Protein AF-A0A529YF63-F1 (afdb_monomer_lite)

pLDDT: mean 92.89, std 8.74, range [54.41, 98.38]

Foldseek 3Di:
DDPPPLVVVVVVCLVPLLQAAEDEFECAAPPDHLVVVVVSLVPDDDDPSHDHYHYHYDHDYHPLCVDVVSVVVVVVSVVVSVVSSD

Secondary structure (DSSP, 8-state):
--TTHHHHHHHHHHH-TT--EEEEEETT-SSS-HHHHHHHHHTSPP-TTPPPEEEEEESSSTTGGGSHHHHHHHHHHHHHHHHHH-

Sequence (86 aa):
GYAGVMNDLQRARSLNPALGVVIV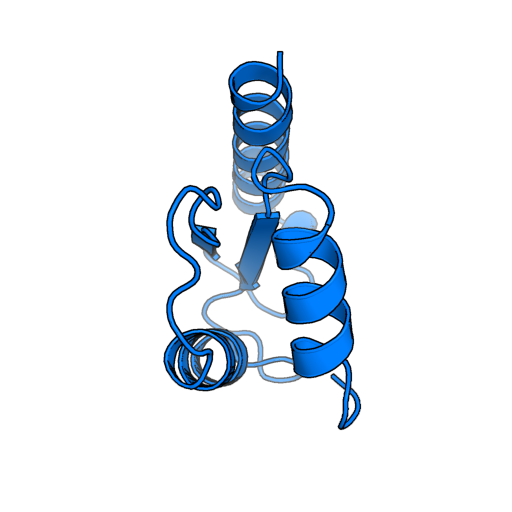NGYTDLVTPYLASRYLVNQLPSLSDAKPIRLDVVEGGHMMYLRPDGRRALKDAASELYQATQ

Structure (mmCIF, N/CA/C/O backbone):
data_AF-A0A529YF63-F1
#
_entry.id   AF-A0A529YF63-F1
#
loop_
_atom_site.group_PDB
_atom_site.id
_atom_site.type_symbol
_atom_site.label_atom_id
_atom_site.label_alt_id
_atom_site.label_comp_id
_atom_site.label_asym_id
_atom_site.label_entity_id
_atom_site.label_seq_id
_atom_site.pdbx_PDB_ins_code
_atom_site.Cartn_x
_atom_site.Cartn_y
_atom_site.Cartn_z
_atom_site.occupancy
_atom_site.B_iso_or_equiv
_atom_site.auth_seq_id
_atom_site.auth_comp_id
_atom_site.auth_asym_id
_atom_site.auth_atom_id
_atom_site.pdbx_PDB_model_num
ATOM 1 N N . GLY A 1 1 ? 10.598 4.254 4.980 1.00 54.41 1 GLY A N 1
ATOM 2 C CA . GLY A 1 1 ? 9.733 4.937 5.964 1.00 54.41 1 GLY A CA 1
ATOM 3 C C . GLY A 1 1 ? 10.556 5.308 7.178 1.00 54.41 1 GLY A C 1
ATOM 4 O O . GLY A 1 1 ? 11.588 4.686 7.395 1.00 54.41 1 GLY A O 1
ATOM 5 N N . TYR A 1 2 ? 10.136 6.317 7.934 1.00 61.19 2 TYR A N 1
ATOM 6 C CA . TYR A 1 2 ? 10.830 6.737 9.154 1.00 61.19 2 TYR A CA 1
ATOM 7 C C . TYR A 1 2 ? 10.542 5.776 10.317 1.00 61.19 2 TYR A C 1
ATOM 9 O O . TYR A 1 2 ? 9.490 5.132 10.355 1.00 61.19 2 TYR A O 1
ATOM 17 N N . ALA A 1 3 ? 11.474 5.672 11.266 1.00 61.09 3 ALA A N 1
ATOM 18 C CA . ALA A 1 3 ? 11.252 4.930 12.504 1.00 61.09 3 ALA A CA 1
ATOM 19 C C . ALA A 1 3 ? 10.033 5.512 13.247 1.00 61.09 3 ALA A C 1
ATOM 21 O O . ALA A 1 3 ? 9.912 6.727 13.367 1.00 61.09 3 ALA A O 1
ATOM 22 N N . GLY A 1 4 ? 9.124 4.651 13.714 1.00 72.62 4 GLY A N 1
ATOM 23 C CA . GLY A 1 4 ? 7.920 5.046 14.462 1.00 72.62 4 GLY A CA 1
ATOM 24 C C . GLY A 1 4 ? 6.597 4.978 13.689 1.00 72.62 4 GLY A C 1
ATOM 25 O O . GLY A 1 4 ? 5.565 4.760 14.315 1.00 72.62 4 GLY A O 1
ATOM 26 N N . VAL A 1 5 ? 6.608 5.016 12.349 1.00 85.44 5 VAL A N 1
ATOM 27 C CA . VAL A 1 5 ? 5.366 5.019 11.533 1.00 85.44 5 VAL A CA 1
ATOM 28 C C . VAL A 1 5 ? 4.474 3.795 11.798 1.00 85.44 5 VAL A C 1
ATOM 30 O O . VAL A 1 5 ? 3.250 3.896 11.807 1.00 85.44 5 VAL A O 1
ATOM 33 N N . MET A 1 6 ? 5.073 2.632 12.063 1.00 91.25 6 MET A N 1
ATOM 34 C CA . MET A 1 6 ? 4.324 1.410 12.377 1.00 91.25 6 MET A CA 1
ATOM 35 C C . MET A 1 6 ? 3.574 1.495 13.716 1.00 91.25 6 MET A C 1
ATOM 37 O O . MET A 1 6 ? 2.488 0.930 13.838 1.00 91.25 6 MET A O 1
ATOM 41 N N . ASN A 1 7 ? 4.114 2.225 14.700 1.00 92.00 7 ASN A N 1
ATOM 42 C CA . ASN A 1 7 ? 3.458 2.425 15.994 1.00 92.00 7 ASN A CA 1
ATOM 43 C C . ASN A 1 7 ? 2.237 3.336 15.846 1.00 92.00 7 ASN A C 1
ATOM 45 O O . ASN A 1 7 ? 1.182 3.037 16.404 1.00 92.00 7 ASN A O 1
ATOM 49 N N . ASP A 1 8 ? 2.357 4.400 15.049 1.00 93.88 8 ASP A N 1
ATOM 50 C CA . ASP A 1 8 ? 1.240 5.302 14.757 1.00 93.88 8 ASP A CA 1
ATOM 51 C C . ASP A 1 8 ? 0.129 4.578 13.992 1.00 93.88 8 ASP A C 1
ATOM 53 O O . ASP A 1 8 ? -1.046 4.701 14.343 1.00 93.88 8 ASP A O 1
ATOM 57 N N . LEU A 1 9 ? 0.493 3.747 13.006 1.00 93.75 9 LEU A N 1
ATOM 58 C CA . LEU A 1 9 ? -0.464 2.915 12.278 1.00 93.75 9 LEU A CA 1
ATOM 59 C C . LEU A 1 9 ? -1.189 1.933 13.210 1.00 93.75 9 LEU A C 1
ATOM 61 O O . LEU A 1 9 ? -2.411 1.802 13.132 1.00 93.75 9 LEU A O 1
ATOM 65 N N . GLN A 1 10 ? -0.467 1.271 14.118 1.00 94.31 10 GLN A N 1
ATOM 66 C CA . GLN A 1 10 ? -1.087 0.382 15.104 1.00 94.31 10 GLN A CA 1
ATOM 67 C C . GLN A 1 10 ? -2.0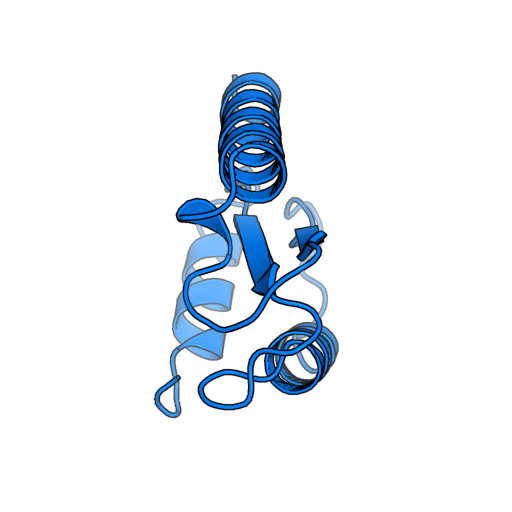12 1.118 16.059 1.00 94.31 10 GLN A C 1
ATOM 69 O O . GLN A 1 10 ? -3.104 0.630 16.342 1.00 94.31 10 GLN A O 1
ATOM 74 N N . ARG A 1 11 ? -1.611 2.302 16.524 1.00 94.88 11 ARG A N 1
ATOM 75 C CA . ARG A 1 11 ? -2.455 3.136 17.377 1.00 94.88 11 ARG A CA 1
ATOM 76 C C . ARG A 1 11 ? -3.725 3.572 16.648 1.00 94.88 11 ARG A C 1
ATOM 78 O O . ARG A 1 11 ? -4.802 3.533 17.230 1.00 94.88 11 ARG A O 1
ATOM 85 N N . ALA A 1 12 ? -3.633 3.954 15.376 1.00 95.12 12 ALA A N 1
ATOM 86 C CA . ALA A 1 12 ? -4.810 4.296 14.581 1.00 95.12 12 ALA A CA 1
ATOM 87 C C . ALA A 1 12 ? -5.760 3.094 14.426 1.00 95.12 12 ALA A C 1
ATOM 89 O O . ALA A 1 12 ? -6.968 3.241 14.604 1.00 95.12 12 ALA A O 1
ATOM 90 N N . ARG A 1 13 ? -5.216 1.897 14.164 1.00 95.75 13 ARG A N 1
ATOM 91 C CA . ARG A 1 13 ? -5.997 0.654 14.045 1.00 95.75 13 ARG A CA 1
ATOM 92 C C . ARG A 1 13 ? -6.622 0.199 15.364 1.00 95.75 13 ARG A C 1
ATOM 94 O O . ARG A 1 13 ? -7.704 -0.373 15.333 1.00 95.75 13 ARG A O 1
ATOM 101 N N . SER A 1 14 ? -5.989 0.448 16.511 1.00 95.12 14 SER A N 1
ATOM 102 C CA . SER A 1 14 ? -6.591 0.118 17.811 1.00 95.12 14 SER A CA 1
ATOM 103 C C . SER A 1 14 ? -7.736 1.063 18.183 1.00 95.12 14 SER A C 1
ATOM 105 O O . SER A 1 14 ? -8.676 0.644 18.851 1.00 95.12 14 SER A O 1
ATOM 107 N N . LEU A 1 15 ? -7.680 2.323 17.738 1.00 96.44 15 LEU A N 1
ATOM 108 C CA . LEU A 1 15 ? -8.751 3.304 17.940 1.00 96.44 15 LEU A CA 1
ATOM 109 C C . LEU A 1 15 ? -9.907 3.129 16.949 1.00 96.44 15 LEU A C 1
ATOM 111 O O . LEU A 1 15 ? -11.055 3.396 17.293 1.00 96.44 15 LEU A O 1
ATOM 115 N N . ASN A 1 16 ? -9.612 2.689 15.725 1.00 95.62 16 ASN A N 1
ATOM 116 C CA . ASN A 1 16 ? -10.604 2.382 14.703 1.00 95.62 16 ASN A CA 1
ATOM 117 C C . ASN A 1 16 ? -10.334 0.988 14.108 1.00 95.62 16 ASN A C 1
ATOM 119 O O . ASN A 1 16 ? -9.658 0.887 13.081 1.00 95.62 16 ASN A O 1
ATOM 123 N N . PRO A 1 17 ? -10.887 -0.086 14.702 1.00 94.62 17 PRO A N 1
ATOM 124 C CA . PRO A 1 17 ? -10.725 -1.445 14.180 1.00 94.62 17 PRO A CA 1
ATOM 125 C C . PRO A 1 17 ? -11.263 -1.623 12.749 1.00 94.62 17 PRO A C 1
ATOM 127 O O . PRO A 1 17 ? -10.788 -2.481 12.005 1.00 94.62 17 PRO A O 1
ATOM 130 N N . ALA A 1 18 ? -12.209 -0.778 12.320 1.00 94.50 18 ALA A N 1
ATOM 131 C CA . ALA A 1 18 ? -12.752 -0.785 10.963 1.00 94.50 18 ALA A CA 1
ATOM 132 C C . ALA A 1 18 ? -11.851 -0.083 9.927 1.00 94.50 18 ALA A C 1
ATOM 134 O O . ALA A 1 18 ? -12.161 -0.135 8.732 1.00 94.50 18 ALA A O 1
ATOM 135 N N . LEU A 1 19 ? -10.746 0.548 10.353 1.00 95.19 19 LEU A N 1
ATOM 136 C CA . LEU A 1 19 ? -9.777 1.202 9.475 1.00 95.19 19 LEU A CA 1
ATOM 137 C C . LEU A 1 19 ? -9.140 0.180 8.526 1.00 95.19 19 LEU A C 1
ATOM 139 O O . LEU A 1 19 ? -8.306 -0.634 8.923 1.00 95.19 19 LEU A O 1
ATOM 143 N N . GLY A 1 20 ? -9.515 0.247 7.250 1.00 95.25 20 GLY A N 1
ATOM 144 C CA . GLY A 1 20 ? -8.858 -0.516 6.197 1.00 95.25 20 GLY A CA 1
ATOM 145 C C . GLY A 1 20 ? -7.495 0.084 5.851 1.00 95.25 20 GLY A C 1
ATOM 146 O O . GLY A 1 20 ? -7.347 1.302 5.765 1.00 95.25 20 GLY A O 1
ATOM 147 N N . VAL A 1 21 ? -6.500 -0.773 5.619 1.00 96.12 21 VAL A N 1
ATOM 148 C CA . VAL A 1 21 ? -5.150 -0.357 5.222 1.00 96.12 21 VAL A CA 1
ATOM 149 C C . VAL A 1 21 ? -4.682 -1.235 4.071 1.00 96.12 21 VAL A C 1
ATOM 151 O O . VAL A 1 21 ? -4.667 -2.460 4.189 1.00 96.12 21 VAL A O 1
ATOM 154 N N . VAL A 1 22 ? -4.259 -0.608 2.977 1.00 97.50 22 VAL A N 1
ATOM 155 C CA . VAL A 1 22 ? -3.577 -1.272 1.863 1.00 97.50 22 VAL A CA 1
ATOM 156 C C . VAL A 1 22 ? -2.255 -0.566 1.586 1.00 97.50 22 VAL A C 1
ATOM 158 O O . VAL A 1 22 ? -2.194 0.662 1.543 1.00 97.50 22 VAL A O 1
ATOM 161 N N . ILE A 1 23 ? 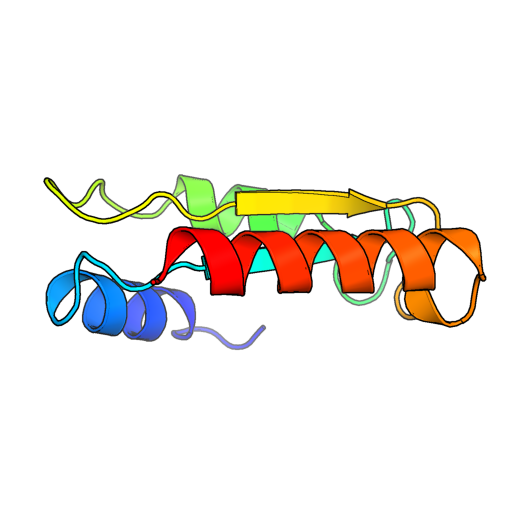-1.191 -1.343 1.417 1.00 96.81 23 ILE A N 1
ATOM 162 C CA . ILE A 1 23 ? 0.127 -0.867 0.996 1.00 96.81 23 ILE A CA 1
ATOM 163 C C . ILE A 1 23 ? 0.428 -1.537 -0.341 1.00 96.81 23 ILE A C 1
ATOM 165 O O . ILE A 1 23 ? 0.425 -2.763 -0.431 1.00 96.81 23 ILE A O 1
ATOM 169 N N . VAL A 1 24 ? 0.691 -0.731 -1.369 1.00 97.88 24 VAL A N 1
ATOM 170 C CA . VAL A 1 24 ? 1.010 -1.212 -2.718 1.00 97.88 24 VAL A CA 1
ATOM 171 C C . VAL A 1 24 ? 2.458 -0.860 -3.040 1.00 97.88 24 VAL A C 1
ATOM 173 O O . VAL A 1 24 ? 2.828 0.313 -3.002 1.00 97.88 24 VAL A O 1
ATOM 176 N N . ASN A 1 25 ? 3.277 -1.859 -3.364 1.00 97.94 25 ASN A N 1
ATOM 177 C CA . ASN A 1 25 ? 4.682 -1.669 -3.731 1.00 97.94 25 ASN A CA 1
ATOM 178 C C . ASN A 1 25 ? 4.977 -2.185 -5.145 1.00 97.94 25 ASN A C 1
ATOM 180 O O . ASN A 1 25 ? 4.361 -3.141 -5.615 1.00 97.94 25 ASN A O 1
ATOM 184 N N . GLY A 1 26 ? 5.971 -1.584 -5.801 1.00 97.88 26 GLY A N 1
ATOM 185 C CA . GLY A 1 26 ? 6.567 -2.148 -7.008 1.00 97.88 26 GLY A CA 1
ATOM 186 C C . GLY A 1 26 ? 7.471 -3.339 -6.680 1.00 97.88 26 GLY A C 1
ATOM 187 O O . GLY A 1 26 ? 8.254 -3.289 -5.729 1.00 97.88 26 GLY A O 1
ATOM 188 N N . TYR A 1 27 ? 7.384 -4.410 -7.465 1.00 97.44 27 TYR A N 1
ATOM 189 C CA . TYR A 1 27 ? 8.193 -5.619 -7.301 1.00 97.44 27 TYR A CA 1
ATOM 190 C C . TYR A 1 27 ? 9.701 -5.342 -7.406 1.00 97.44 27 TYR A C 1
ATOM 192 O O . TYR A 1 27 ? 10.489 -5.922 -6.662 1.00 97.44 27 TYR A O 1
ATOM 200 N N . THR A 1 28 ? 10.099 -4.423 -8.290 1.00 96.75 28 THR A N 1
ATOM 201 C CA . THR A 1 28 ? 11.501 -4.043 -8.532 1.00 96.75 28 THR A CA 1
ATOM 202 C C . THR A 1 28 ? 11.853 -2.675 -7.943 1.00 96.75 28 THR A C 1
ATOM 204 O O . THR A 1 28 ? 12.793 -2.017 -8.389 1.00 96.75 28 THR A O 1
ATOM 207 N N . ASP A 1 29 ? 11.094 -2.207 -6.949 1.00 97.19 29 ASP A N 1
ATOM 208 C C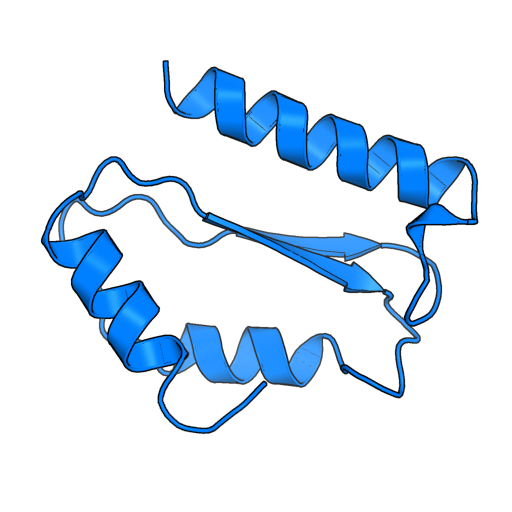A . ASP A 1 29 ? 11.377 -0.950 -6.261 1.00 97.19 29 ASP A CA 1
ATOM 209 C C . ASP A 1 29 ? 12.619 -1.073 -5.363 1.00 97.19 29 ASP A C 1
ATOM 211 O O . ASP A 1 29 ? 12.598 -1.738 -4.330 1.00 97.19 29 ASP A O 1
ATOM 215 N N . LEU A 1 30 ? 13.704 -0.402 -5.754 1.00 93.88 30 LEU A N 1
ATOM 216 C CA . LEU A 1 30 ? 14.950 -0.349 -4.984 1.00 93.88 30 LEU A CA 1
ATOM 217 C C . LEU A 1 30 ? 15.004 0.826 -3.995 1.00 93.88 30 LEU A C 1
ATOM 219 O O . LEU A 1 30 ? 15.878 0.850 -3.132 1.00 93.88 30 LEU A O 1
ATOM 223 N N . VAL A 1 31 ? 14.087 1.793 -4.102 1.00 94.75 31 VAL A N 1
ATOM 224 C CA . VAL A 1 31 ? 13.986 2.943 -3.188 1.00 94.75 31 VAL A CA 1
ATOM 225 C C . VAL A 1 31 ? 13.189 2.545 -1.947 1.00 94.75 31 VAL A C 1
ATOM 227 O O . VAL A 1 31 ? 13.597 2.825 -0.819 1.00 94.75 31 VAL A O 1
ATOM 230 N N . THR A 1 32 ? 12.071 1.845 -2.149 1.00 93.00 32 THR A N 1
ATOM 231 C CA . THR A 1 32 ? 11.249 1.269 -1.078 1.00 93.00 32 THR A CA 1
ATOM 232 C C . THR A 1 32 ? 10.921 -0.202 -1.354 1.00 93.00 32 THR A C 1
ATOM 234 O O . THR A 1 32 ? 9.818 -0.513 -1.806 1.00 93.00 32 THR A O 1
ATOM 237 N N . PRO A 1 33 ? 11.851 -1.133 -1.063 1.00 94.94 33 PRO A N 1
ATOM 238 C CA . PRO A 1 33 ? 11.650 -2.554 -1.335 1.00 94.94 33 PRO A CA 1
ATOM 239 C C . PRO A 1 33 ? 10.407 -3.119 -0.647 1.00 94.94 33 PRO A C 1
ATOM 241 O O . PRO A 1 33 ? 10.247 -2.980 0.568 1.00 94.94 33 PRO A O 1
ATOM 244 N N . TYR A 1 34 ? 9.560 -3.834 -1.398 1.00 95.88 34 TYR A N 1
ATOM 245 C CA . TYR A 1 34 ? 8.311 -4.406 -0.870 1.00 95.88 34 TYR A CA 1
ATOM 246 C C . TYR A 1 34 ? 8.541 -5.336 0.335 1.00 95.88 34 TYR A C 1
ATOM 248 O O . TYR A 1 34 ? 7.689 -5.452 1.222 1.00 95.88 34 TYR A O 1
ATOM 256 N N . LEU A 1 35 ? 9.705 -5.996 0.391 1.00 95.50 35 LEU A N 1
ATOM 257 C CA . LEU A 1 35 ? 10.063 -6.889 1.487 1.00 95.50 35 LEU A CA 1
ATOM 258 C C . LEU A 1 35 ? 10.220 -6.133 2.813 1.00 95.50 35 LEU A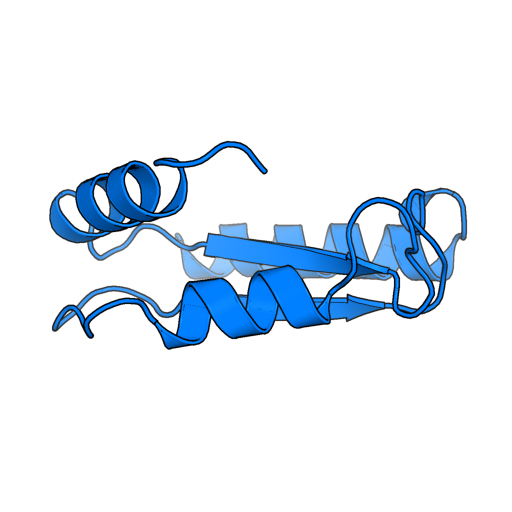 C 1
ATOM 260 O O . LEU A 1 35 ? 9.884 -6.689 3.853 1.00 95.50 35 LEU A O 1
ATOM 264 N N . ALA A 1 36 ? 10.652 -4.868 2.790 1.00 94.44 36 ALA A N 1
ATOM 265 C CA . ALA A 1 36 ? 10.725 -4.046 3.995 1.00 94.44 36 ALA A CA 1
ATOM 266 C C . ALA A 1 36 ? 9.322 -3.759 4.556 1.00 94.44 36 ALA A C 1
ATOM 268 O O . ALA A 1 36 ? 9.106 -3.918 5.757 1.00 94.44 36 ALA A O 1
ATOM 269 N N . SER A 1 37 ? 8.350 -3.421 3.697 1.00 94.06 37 SER A N 1
ATOM 270 C CA . SER A 1 37 ? 6.943 -3.261 4.100 1.00 94.06 37 SER A CA 1
ATOM 271 C C . SER A 1 37 ? 6.387 -4.554 4.703 1.00 94.06 37 SER A C 1
ATOM 273 O O . SER A 1 37 ? 5.821 -4.530 5.795 1.00 94.06 37 SER A O 1
ATOM 275 N N . ARG A 1 38 ? 6.600 -5.698 4.029 1.00 95.44 38 ARG A N 1
ATOM 276 C CA . ARG A 1 38 ? 6.189 -7.025 4.528 1.00 95.44 38 ARG A CA 1
ATOM 277 C C . ARG A 1 38 ? 6.814 -7.353 5.876 1.00 95.44 38 ARG A C 1
ATOM 279 O O . ARG A 1 38 ? 6.106 -7.768 6.787 1.00 95.44 38 ARG A O 1
ATOM 286 N N . TYR A 1 39 ? 8.120 -7.147 6.006 1.00 95.12 39 TYR A N 1
ATOM 287 C CA . TYR A 1 39 ? 8.842 -7.395 7.245 1.00 95.12 39 TYR A CA 1
ATOM 288 C C . TYR A 1 39 ? 8.254 -6.575 8.394 1.00 95.12 39 TYR A C 1
ATOM 290 O O . TYR A 1 39 ? 7.894 -7.146 9.417 1.00 95.12 39 TYR A O 1
ATOM 298 N N . LEU A 1 40 ? 8.084 -5.263 8.208 1.00 93.94 40 LEU A N 1
ATOM 299 C CA . LEU A 1 40 ? 7.568 -4.370 9.246 1.00 93.94 40 LEU A CA 1
ATOM 300 C C . LEU A 1 40 ? 6.131 -4.704 9.661 1.00 93.94 40 LEU A C 1
ATOM 302 O O . LEU A 1 40 ? 5.837 -4.713 10.854 1.00 93.94 40 LEU A O 1
ATOM 306 N N . VAL A 1 41 ? 5.245 -5.005 8.706 1.00 94.06 41 VAL A N 1
ATOM 307 C CA . VAL A 1 41 ? 3.861 -5.415 9.009 1.00 94.06 41 VAL A CA 1
ATOM 308 C C . VAL A 1 41 ? 3.837 -6.728 9.793 1.00 94.06 41 VAL A C 1
ATOM 310 O O . VAL A 1 41 ? 3.080 -6.841 10.752 1.00 94.06 41 VAL A O 1
ATOM 313 N N . ASN A 1 42 ? 4.707 -7.684 9.457 1.00 94.00 42 ASN A N 1
ATOM 314 C CA . ASN A 1 42 ? 4.795 -8.966 10.161 1.00 94.00 42 ASN A CA 1
ATOM 315 C C . ASN A 1 42 ? 5.331 -8.850 11.599 1.00 94.00 42 ASN A C 1
ATOM 317 O O . ASN A 1 42 ? 5.154 -9.781 12.378 1.00 94.00 42 ASN A O 1
ATOM 321 N N . GLN A 1 43 ? 5.986 -7.740 11.958 1.00 93.31 43 GLN A N 1
ATOM 322 C CA . GLN A 1 43 ? 6.418 -7.472 13.337 1.00 93.31 43 GLN A CA 1
ATOM 323 C C . GLN A 1 43 ? 5.312 -6.842 14.197 1.00 93.31 43 GLN A C 1
ATOM 325 O O . GLN A 1 43 ? 5.498 -6.668 15.402 1.00 93.31 43 GLN A O 1
ATOM 330 N N . LEU A 1 44 ? 4.177 -6.453 13.608 1.00 92.88 44 LEU A N 1
ATOM 331 C CA . LEU A 1 44 ? 3.102 -5.831 14.368 1.00 92.88 44 LEU A CA 1
ATOM 332 C C . LEU A 1 44 ? 2.378 -6.856 15.250 1.00 92.88 44 LEU A C 1
ATOM 334 O O . LEU A 1 44 ? 2.038 -7.939 14.771 1.00 92.88 44 LEU A O 1
ATOM 338 N N . PRO A 1 45 ? 2.042 -6.505 16.504 1.00 91.81 45 PRO A N 1
ATOM 339 C CA . PRO A 1 45 ? 1.177 -7.349 17.311 1.00 91.81 45 PRO A CA 1
ATOM 340 C C . PRO A 1 45 ? -0.213 -7.452 16.670 1.00 91.81 45 PRO A C 1
ATOM 342 O O . PRO A 1 45 ? -0.750 -6.474 16.134 1.00 91.81 45 PRO A O 1
ATOM 345 N N . SER A 1 46 ? -0.817 -8.636 16.746 1.00 90.31 46 SER A N 1
ATOM 346 C CA . SER A 1 46 ? -2.204 -8.829 16.331 1.00 90.31 46 SER A CA 1
ATOM 347 C C . SER A 1 46 ? -3.129 -7.972 17.194 1.00 90.31 46 SER A C 1
ATOM 349 O O . SER A 1 46 ? -3.024 -7.985 18.419 1.00 90.31 46 SER A O 1
ATOM 351 N N . LEU A 1 47 ? -4.057 -7.264 16.559 1.00 93.56 47 LEU A N 1
ATOM 352 C CA . LEU A 1 47 ? -5.151 -6.569 17.230 1.00 93.56 47 LEU A CA 1
ATOM 353 C C . LEU A 1 47 ? -6.423 -7.371 16.963 1.00 93.56 47 LEU A C 1
ATOM 355 O O . LEU A 1 47 ? -6.757 -7.588 15.797 1.00 93.56 47 LEU A O 1
ATOM 359 N N . SER A 1 48 ? -7.097 -7.835 18.018 1.00 86.88 48 SER A N 1
ATOM 360 C CA . SER A 1 48 ? -8.409 -8.468 17.872 1.00 86.88 48 SER A CA 1
ATOM 361 C C . SER A 1 48 ? -9.379 -7.467 17.245 1.00 86.88 48 SER A C 1
ATOM 363 O O . SER A 1 48 ? -9.301 -6.270 17.516 1.00 86.88 48 SER A O 1
ATOM 365 N N . ASP A 1 49 ? -10.241 -7.953 16.356 1.00 89.31 49 ASP A N 1
ATOM 366 C CA . ASP A 1 49 ? -11.303 -7.186 15.686 1.00 89.31 49 ASP A CA 1
ATOM 367 C C . ASP A 1 49 ? -10.844 -6.127 14.665 1.00 89.31 49 ASP A C 1
ATOM 369 O O . ASP A 1 49 ? -11.667 -5.593 13.919 1.00 89.31 49 ASP A O 1
ATOM 373 N N . ALA A 1 50 ? -9.541 -5.842 14.560 1.00 94.50 50 ALA A N 1
ATOM 374 C CA . ALA A 1 50 ? -9.021 -4.904 13.571 1.00 94.50 50 ALA A CA 1
ATOM 375 C C . ALA A 1 50 ? -8.910 -5.542 12.179 1.00 94.50 50 ALA A C 1
ATOM 377 O O . ALA A 1 50 ? -8.309 -6.609 12.015 1.00 94.50 50 ALA A O 1
ATOM 378 N N . LYS A 1 51 ? -9.385 -4.839 11.143 1.00 93.38 51 LYS A N 1
ATOM 379 C CA . LYS A 1 51 ? -9.204 -5.262 9.744 1.00 93.38 51 LYS A CA 1
ATOM 380 C C . LYS A 1 51 ? -7.715 -5.464 9.422 1.00 93.38 51 LYS A C 1
ATOM 382 O O . LYS A 1 51 ? -6.885 -4.665 9.875 1.00 93.38 51 LYS A O 1
ATOM 387 N N . PRO A 1 52 ? -7.343 -6.513 8.666 1.00 92.75 52 PRO A N 1
ATOM 388 C CA . PRO A 1 52 ? -5.946 -6.802 8.357 1.00 92.75 52 PRO A CA 1
ATOM 389 C C . PRO A 1 52 ? -5.338 -5.729 7.448 1.00 92.75 52 PRO A C 1
ATOM 391 O O . PRO A 1 52 ? -6.031 -5.091 6.656 1.00 92.75 52 PRO A O 1
ATOM 394 N N . ILE A 1 53 ? -4.018 -5.556 7.541 1.00 95.62 53 ILE A N 1
ATOM 395 C CA . ILE A 1 53 ? -3.262 -4.737 6.590 1.00 95.62 53 ILE A CA 1
ATOM 396 C C . ILE A 1 53 ? -3.032 -5.578 5.335 1.00 95.62 53 ILE A C 1
ATOM 398 O O . ILE A 1 53 ? -2.422 -6.646 5.409 1.00 95.62 53 ILE A O 1
ATOM 402 N N . ARG A 1 54 ? -3.499 -5.095 4.184 1.00 96.56 54 ARG A N 1
ATOM 403 C CA . ARG A 1 54 ? -3.259 -5.733 2.889 1.00 96.56 54 ARG A CA 1
ATOM 404 C C . ARG A 1 54 ? -1.963 -5.224 2.261 1.00 96.56 54 ARG A C 1
ATOM 406 O O . ARG A 1 54 ? -1.675 -4.029 2.301 1.00 96.56 54 ARG A O 1
ATOM 413 N N . LEU A 1 55 ? -1.192 -6.136 1.677 1.00 97.31 55 LEU A N 1
ATOM 414 C CA . LEU A 1 55 ? 0.079 -5.852 1.014 1.00 97.31 55 LEU A CA 1
ATOM 415 C C . LEU A 1 55 ? 0.028 -6.373 -0.420 1.00 97.31 55 LEU A C 1
ATOM 417 O O . LEU A 1 55 ? 0.165 -7.579 -0.638 1.00 97.31 55 LEU A O 1
ATOM 421 N N . ASP A 1 56 ? -0.093 -5.462 -1.378 1.00 97.81 56 ASP A N 1
ATOM 422 C CA . ASP A 1 56 ? -0.134 -5.798 -2.797 1.00 97.81 56 ASP A CA 1
ATOM 423 C C . ASP A 1 56 ? 1.208 -5.454 -3.449 1.00 97.81 56 ASP A C 1
ATOM 425 O O . ASP A 1 56 ? 1.821 -4.417 -3.180 1.00 97.81 56 ASP A O 1
ATOM 429 N N . VAL A 1 57 ? 1.689 -6.349 -4.308 1.00 97.62 57 VAL A N 1
ATOM 430 C CA . VAL A 1 57 ? 2.941 -6.160 -5.043 1.00 97.62 57 VAL A CA 1
ATOM 431 C C . VAL A 1 57 ? 2.628 -6.215 -6.524 1.00 97.62 57 VAL A C 1
ATOM 433 O 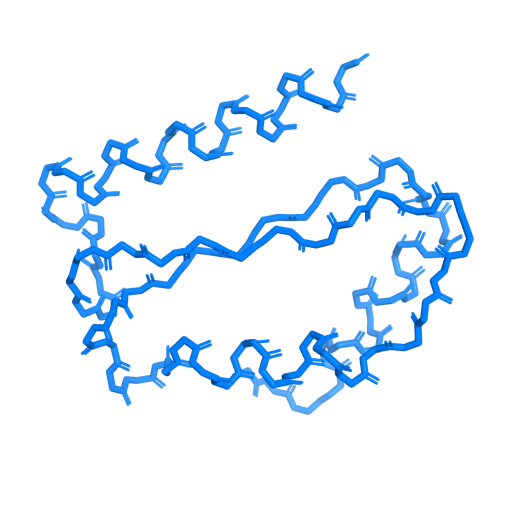O . VAL A 1 57 ? 2.040 -7.185 -6.998 1.00 97.62 57 VAL A O 1
ATOM 436 N N . VAL A 1 58 ? 3.012 -5.167 -7.243 1.00 97.56 58 VAL A N 1
ATOM 437 C CA . VAL A 1 58 ? 2.718 -5.008 -8.668 1.00 97.56 58 VAL A CA 1
ATOM 438 C C . VAL A 1 58 ? 4.005 -4.933 -9.480 1.00 97.56 58 VAL A C 1
ATOM 440 O O . VAL A 1 58 ? 5.050 -4.516 -8.986 1.00 97.56 58 VAL A O 1
ATOM 443 N N . GLU A 1 59 ? 3.932 -5.316 -10.749 1.00 96.56 59 GLU A N 1
ATOM 444 C CA . GLU A 1 59 ? 5.019 -5.149 -11.716 1.00 96.56 59 GLU A CA 1
ATOM 445 C C . GLU A 1 59 ? 5.501 -3.686 -11.782 1.00 96.56 59 GLU A C 1
ATOM 447 O O . GLU A 1 59 ? 4.711 -2.760 -11.992 1.00 96.56 59 GLU A O 1
ATOM 452 N N . GLY A 1 60 ? 6.815 -3.475 -11.667 1.00 95.25 60 GLY A N 1
ATOM 453 C CA . GLY A 1 60 ? 7.453 -2.163 -11.785 1.00 95.25 60 GLY A CA 1
ATOM 454 C C . GLY A 1 60 ? 8.296 -1.759 -10.576 1.00 95.25 60 GLY A C 1
ATOM 455 O O . GLY A 1 60 ? 8.313 -2.429 -9.547 1.00 95.25 60 GLY A O 1
ATOM 456 N N . GLY A 1 61 ? 9.016 -0.647 -10.736 1.00 96.25 61 GLY A N 1
ATOM 457 C CA . GLY A 1 61 ? 9.833 -0.047 -9.683 1.00 96.25 61 GLY A CA 1
ATOM 458 C C . GLY A 1 61 ? 9.036 0.904 -8.789 1.00 96.25 61 GLY A C 1
ATOM 459 O O . GLY A 1 61 ? 7.819 0.796 -8.670 1.00 96.25 61 GLY A O 1
ATOM 460 N N . HIS A 1 62 ? 9.721 1.893 -8.215 1.00 97.12 62 HIS A N 1
ATOM 461 C CA . HIS A 1 62 ? 9.136 2.862 -7.280 1.00 97.12 62 HIS A CA 1
ATOM 462 C C . HIS A 1 62 ? 7.865 3.548 -7.798 1.00 97.12 62 HIS A C 1
ATOM 464 O O . HIS A 1 62 ? 6.858 3.673 -7.107 1.00 97.12 62 HIS A O 1
ATOM 470 N N . MET A 1 63 ? 7.889 3.928 -9.071 1.00 97.00 63 MET A N 1
ATOM 471 C CA . MET A 1 63 ? 6.798 4.632 -9.737 1.00 97.00 63 MET A CA 1
ATOM 472 C C . MET A 1 63 ? 5.952 3.660 -10.570 1.00 97.00 63 MET A C 1
ATOM 474 O O . MET A 1 63 ? 5.700 3.899 -11.752 1.00 97.00 63 MET A O 1
ATOM 478 N N . MET A 1 64 ? 5.539 2.532 -9.977 1.00 96.69 64 MET A N 1
ATOM 479 C CA . MET A 1 64 ? 4.781 1.468 -10.662 1.00 96.69 64 MET A CA 1
ATOM 480 C C . MET A 1 64 ? 3.520 1.974 -11.393 1.00 96.69 64 MET A C 1
ATOM 482 O O . MET A 1 64 ? 3.146 1.442 -12.436 1.00 96.69 64 MET A O 1
ATOM 486 N N . TYR A 1 65 ? 2.924 3.072 -10.924 1.00 96.75 65 TYR A N 1
ATOM 487 C CA . TYR A 1 65 ? 1.717 3.690 -11.480 1.00 96.75 65 TYR A CA 1
ATOM 488 C C . TYR A 1 65 ? 1.951 4.499 -12.767 1.00 96.75 65 TYR A C 1
ATOM 490 O O . TYR A 1 65 ? 0.999 4.970 -13.398 1.00 96.75 65 TYR A O 1
ATOM 498 N N . LEU A 1 66 ? 3.203 4.687 -13.189 1.00 97.31 66 LEU A N 1
ATOM 499 C CA . LEU A 1 66 ? 3.482 5.241 -14.516 1.00 97.31 66 LEU A CA 1
ATOM 500 C C . LEU A 1 66 ? 3.137 4.229 -15.616 1.00 97.31 66 LEU A C 1
ATOM 502 O O . LEU A 1 66 ? 2.720 4.621 -16.708 1.00 97.31 66 LEU A O 1
ATOM 506 N N . ARG A 1 67 ? 3.223 2.928 -15.311 1.00 96.31 67 ARG A N 1
ATOM 507 C CA . ARG A 1 67 ? 2.794 1.852 -16.209 1.00 96.31 67 ARG A CA 1
ATOM 508 C C . ARG A 1 67 ? 1.263 1.739 -16.186 1.00 96.31 67 ARG A C 1
ATOM 510 O O . ARG A 1 67 ? 0.679 1.804 -15.103 1.00 96.31 67 ARG A O 1
ATOM 517 N N . PRO A 1 68 ? 0.592 1.538 -17.336 1.00 97.88 68 PRO A N 1
ATOM 518 C CA . PRO A 1 68 ? -0.865 1.403 -17.384 1.00 97.88 68 PRO A CA 1
ATOM 519 C C . PRO A 1 68 ? -1.416 0.315 -16.452 1.00 97.88 68 PRO A C 1
ATOM 521 O O . PRO A 1 68 ? -2.385 0.568 -15.737 1.00 97.88 68 PRO A O 1
ATOM 524 N N . ASP A 1 69 ? -0.769 -0.850 -16.410 1.00 97.44 69 ASP A N 1
ATOM 525 C CA . ASP A 1 69 ? -1.219 -1.981 -15.590 1.00 97.44 69 ASP A CA 1
ATOM 526 C C . ASP A 1 69 ? -1.011 -1.723 -14.096 1.00 97.44 69 ASP A C 1
ATOM 528 O O . ASP A 1 69 ? -1.918 -1.953 -13.303 1.00 97.44 69 ASP A O 1
ATOM 532 N N . GLY A 1 70 ? 0.135 -1.147 -13.710 1.00 97.81 70 GLY A N 1
ATOM 533 C CA . GLY A 1 70 ? 0.395 -0.758 -12.320 1.00 97.81 70 GLY A CA 1
ATOM 534 C C . GLY A 1 70 ? -0.574 0.320 -11.832 1.00 97.81 70 GLY A C 1
ATOM 535 O O . GLY A 1 70 ? -1.090 0.242 -10.719 1.00 97.81 70 GLY A O 1
ATOM 536 N N . ARG A 1 71 ? -0.915 1.290 -12.691 1.00 98.00 71 ARG A N 1
ATOM 537 C CA . ARG A 1 71 ? -1.935 2.306 -12.387 1.00 98.00 71 ARG A CA 1
ATOM 538 C C . ARG A 1 71 ? -3.320 1.700 -12.200 1.00 98.00 71 ARG A C 1
ATOM 540 O O . ARG A 1 71 ? -4.046 2.116 -11.299 1.00 98.00 71 ARG A O 1
ATOM 547 N N . ARG A 1 72 ? -3.692 0.739 -13.050 1.00 98.38 72 ARG A N 1
ATOM 548 C CA . ARG A 1 72 ? -4.960 0.011 -12.938 1.00 98.38 72 ARG A CA 1
ATOM 549 C C . ARG A 1 72 ? -5.017 -0.774 -11.632 1.00 98.38 72 ARG A C 1
ATOM 551 O O . ARG A 1 72 ? -5.962 -0.583 -10.880 1.00 98.38 72 ARG A O 1
ATOM 558 N N . ALA A 1 73 ? -3.973 -1.544 -11.330 1.00 98.06 73 ALA A N 1
ATOM 559 C CA . ALA A 1 73 ? -3.872 -2.310 -10.093 1.00 98.06 73 ALA A CA 1
ATOM 560 C C . ALA A 1 73 ? -3.968 -1.412 -8.848 1.00 98.06 73 ALA A C 1
ATOM 562 O O . ALA A 1 73 ? -4.725 -1.719 -7.932 1.00 98.06 73 ALA A O 1
ATOM 563 N N . LEU A 1 74 ? -3.286 -0.259 -8.836 1.00 97.94 74 LEU A N 1
ATOM 564 C CA . LEU A 1 74 ? -3.406 0.714 -7.745 1.00 97.94 74 LEU A CA 1
ATOM 565 C C . LEU A 1 74 ? -4.844 1.234 -7.590 1.00 97.94 74 LEU A C 1
ATOM 567 O O . LEU A 1 74 ? -5.360 1.326 -6.476 1.00 97.94 74 LEU A O 1
ATOM 571 N N . LYS A 1 75 ? -5.498 1.575 -8.706 1.00 98.12 75 LYS A N 1
ATOM 572 C CA . LYS A 1 75 ? -6.881 2.067 -8.711 1.00 98.12 75 LYS A CA 1
ATOM 573 C C . LYS A 1 75 ? -7.867 0.993 -8.240 1.00 98.12 75 LYS A C 1
ATOM 575 O O . LYS A 1 75 ? -8.812 1.320 -7.523 1.00 98.12 75 LYS A O 1
ATOM 580 N N . ASP A 1 76 ? -7.655 -0.267 -8.600 1.00 98.19 76 ASP A N 1
ATOM 581 C CA . ASP A 1 76 ? -8.513 -1.371 -8.167 1.00 98.19 76 ASP A CA 1
ATOM 582 C C . ASP A 1 76 ? -8.306 -1.681 -6.677 1.00 98.19 76 ASP A C 1
ATOM 584 O O . ASP A 1 76 ? -9.286 -1.714 -5.933 1.00 98.19 76 ASP A O 1
ATOM 588 N N . ALA A 1 77 ? -7.057 -1.722 -6.198 1.00 97.88 77 ALA A N 1
ATOM 589 C CA . ALA A 1 77 ? -6.751 -1.879 -4.775 1.00 97.88 77 ALA A CA 1
ATOM 590 C C . ALA A 1 77 ? -7.393 -0.775 -3.909 1.00 97.88 77 ALA A C 1
ATOM 592 O O . ALA A 1 77 ? -7.937 -1.052 -2.836 1.00 97.88 77 ALA A O 1
ATOM 593 N N . ALA A 1 78 ? -7.373 0.475 -4.387 1.00 96.94 78 ALA A N 1
ATOM 594 C CA . ALA A 1 78 ? -8.044 1.592 -3.725 1.00 96.94 78 ALA A CA 1
ATOM 595 C C . ALA A 1 78 ? -9.578 1.474 -3.781 1.00 96.94 78 ALA A C 1
ATOM 597 O O . ALA A 1 78 ? -10.247 1.733 -2.783 1.00 96.94 78 ALA A O 1
ATOM 598 N N . SER A 1 79 ? -10.145 1.063 -4.920 1.00 97.44 79 SER A N 1
ATOM 599 C CA . SER A 1 79 ? -11.599 0.885 -5.072 1.00 97.44 79 SER A CA 1
ATOM 600 C C . SER A 1 79 ? -12.133 -0.165 -4.094 1.00 97.44 79 SER A C 1
ATOM 602 O O . SER A 1 79 ? -13.117 0.081 -3.398 1.00 97.44 79 SER A O 1
ATOM 604 N N . GLU A 1 80 ? -11.445 -1.302 -3.992 1.00 96.31 80 GLU A N 1
ATOM 605 C CA . GLU A 1 80 ? -11.772 -2.377 -3.054 1.00 96.31 80 GLU A CA 1
ATOM 606 C C . GLU A 1 80 ? -11.651 -1.928 -1.596 1.00 96.31 80 GLU A C 1
ATOM 608 O O . GLU A 1 80 ? -12.514 -2.256 -0.784 1.00 96.31 80 GLU A O 1
ATOM 613 N N . LEU A 1 81 ? -10.615 -1.144 -1.261 1.00 95.81 81 LEU A N 1
ATOM 614 C CA . LEU A 1 81 ? -10.457 -0.581 0.081 1.00 95.81 81 LEU A CA 1
ATOM 615 C C . LEU A 1 81 ? -11.691 0.242 0.474 1.00 95.81 81 LEU A C 1
ATOM 617 O O . LEU A 1 81 ? -12.249 0.012 1.544 1.00 95.81 81 LEU A O 1
ATOM 621 N N . TYR A 1 82 ? -12.132 1.160 -0.393 1.00 92.06 82 TYR A N 1
ATOM 622 C CA . TYR A 1 82 ? -13.289 2.013 -0.113 1.00 92.06 82 TYR A CA 1
ATOM 623 C C . TYR A 1 82 ? -14.595 1.226 -0.020 1.00 92.06 82 TYR A C 1
ATOM 625 O O . TYR A 1 82 ? -15.401 1.495 0.870 1.00 92.06 82 TYR A O 1
ATOM 633 N N . GLN A 1 83 ? -14.796 0.244 -0.901 1.00 91.12 83 GLN A N 1
ATOM 634 C CA . GLN A 1 83 ? -15.981 -0.617 -0.873 1.00 91.12 83 GLN A CA 1
ATOM 635 C C . GLN A 1 83 ? -16.037 -1.473 0.393 1.00 91.12 83 GLN A C 1
ATOM 637 O O . GLN A 1 83 ? -17.101 -1.617 0.978 1.00 91.12 83 GLN A O 1
ATOM 642 N N . ALA A 1 84 ? -14.897 -1.991 0.854 1.00 81.38 84 ALA A N 1
ATOM 643 C CA . ALA A 1 84 ? -14.820 -2.786 2.076 1.00 81.38 84 ALA A CA 1
ATOM 644 C C . ALA A 1 84 ? -14.948 -1.949 3.361 1.00 81.38 84 ALA A C 1
ATOM 646 O O . ALA A 1 84 ? -15.059 -2.525 4.445 1.00 81.38 84 ALA A O 1
ATOM 647 N N . THR A 1 85 ? -14.845 -0.618 3.282 1.00 71.06 85 THR A N 1
ATOM 648 C CA . THR A 1 85 ? -15.022 0.303 4.422 1.00 71.06 85 THR A CA 1
ATOM 649 C C . THR A 1 85 ? -16.415 0.922 4.532 1.00 71.06 85 THR A C 1
ATOM 651 O O . THR A 1 85 ? -16.678 1.541 5.562 1.00 71.06 85 THR A O 1
ATOM 654 N N . GLN A 1 86 ? -17.269 0.770 3.513 1.00 59.75 86 GLN A N 1
ATOM 655 C CA . GLN A 1 86 ? -18.710 1.042 3.624 1.00 59.75 86 GLN A CA 1
ATOM 656 C C . GLN A 1 86 ? -19.400 -0.066 4.425 1.00 59.75 86 GLN A C 1
ATOM 658 O O . GLN A 1 86 ? -20.405 0.262 5.089 1.00 59.75 86 GLN A O 1
#

Radius of gyration: 13.58 Å; chains: 1; bounding box: 34×16×35 Å